Protein AF-A0A962TI65-F1 (afdb_monomer_lite)

Secondary structure (DSSP, 8-state):
-----HHHHHHHHHHHHHHHHHHH---HHHHHHHHHHHHHHHHHHHTT--HHHHHHHHHHHHHHHHHHHHHHHHTTT-TTHHHHSHHHHHHHHHHHHHHHHHHHHHHHHHHHHHHHTTSPPP-

pLDDT: mean 84.67, std 11.01, range [45.59, 95.62]

Structure (mmCIF, N/CA/C/O backbone):
data_AF-A0A962TI65-F1
#
_entry.id   AF-A0A962TI65-F1
#
loop_
_atom_site.group_PDB
_atom_site.id
_atom_site.type_symbol
_atom_site.label_atom_id
_atom_site.label_alt_id
_atom_site.label_comp_id
_atom_site.label_asym_id
_atom_site.label_entity_id
_atom_site.label_seq_id
_atom_site.pdbx_PDB_ins_code
_atom_site.Cartn_x
_atom_site.Cartn_y
_atom_site.Cartn_z
_atom_site.occupancy
_atom_site.B_iso_or_equiv
_atom_site.auth_seq_id
_atom_site.auth_comp_id
_atom_site.auth_asym_id
_atom_site.auth_atom_id
_atom_site.pdbx_PDB_model_num
ATOM 1 N N . ILE A 1 1 ? -11.845 21.897 24.741 1.00 45.59 1 ILE A N 1
ATOM 2 C CA . ILE A 1 1 ? -12.165 22.383 23.377 1.00 45.59 1 ILE A CA 1
ATOM 3 C C . ILE A 1 1 ? -13.495 21.738 22.986 1.00 45.59 1 ILE A C 1
ATOM 5 O O . ILE A 1 1 ? -13.608 20.528 23.145 1.00 45.59 1 ILE A O 1
ATOM 9 N N . MET A 1 2 ? -14.543 22.509 22.674 1.00 46.47 2 MET A N 1
ATOM 10 C CA . MET A 1 2 ? -15.886 21.950 22.443 1.00 46.47 2 MET A CA 1
ATOM 11 C C . MET A 1 2 ? -15.855 21.003 21.240 1.00 46.47 2 MET A C 1
ATOM 13 O O . MET A 1 2 ? -15.650 21.442 20.111 1.00 46.47 2 MET A O 1
ATOM 17 N N . ALA A 1 3 ? -15.991 19.704 21.502 1.00 64.75 3 ALA A N 1
ATOM 18 C CA . ALA A 1 3 ? -15.930 18.672 20.485 1.00 64.75 3 ALA A CA 1
ATOM 19 C C . ALA A 1 3 ? -17.134 18.819 19.554 1.00 64.75 3 ALA A C 1
ATOM 21 O O . ALA A 1 3 ? -18.268 18.544 19.947 1.00 64.75 3 ALA A O 1
ATOM 22 N N . ILE A 1 4 ? -16.883 19.235 18.313 1.00 72.12 4 ILE A N 1
ATOM 23 C CA . ILE A 1 4 ? -17.829 19.000 17.225 1.00 72.12 4 ILE A CA 1
ATOM 24 C C . ILE A 1 4 ? -18.133 17.496 17.259 1.00 72.12 4 ILE A C 1
ATOM 26 O O . ILE A 1 4 ? -17.191 16.694 17.240 1.00 72.12 4 ILE A O 1
ATOM 30 N N . PRO A 1 5 ? -19.408 17.088 17.373 1.00 81.31 5 PRO A N 1
ATOM 31 C CA . PRO A 1 5 ? -19.740 15.679 17.484 1.00 81.31 5 PRO A CA 1
ATOM 32 C C . PRO A 1 5 ? -19.205 14.950 16.250 1.00 81.31 5 PRO A C 1
ATOM 34 O O . PRO A 1 5 ? -19.458 15.356 15.115 1.00 81.31 5 PRO A O 1
ATOM 37 N N . TYR A 1 6 ? -18.470 13.857 16.474 1.00 78.12 6 TYR A N 1
ATOM 38 C CA . TYR A 1 6 ? -17.852 13.053 15.408 1.00 78.12 6 TYR A CA 1
ATOM 39 C C . TYR A 1 6 ? -18.886 12.598 14.359 1.00 78.12 6 TYR A C 1
ATOM 41 O O . TYR A 1 6 ? -18.572 12.464 13.180 1.00 78.12 6 TYR A O 1
ATOM 49 N N . SER A 1 7 ? -20.146 12.468 14.790 1.00 83.75 7 SER A N 1
ATOM 50 C CA . SER A 1 7 ? -21.320 12.184 13.960 1.00 83.75 7 SER A CA 1
ATOM 51 C C . SER A 1 7 ? -21.562 13.208 12.838 1.00 83.75 7 SER A C 1
ATOM 53 O O . SER A 1 7 ? -22.093 12.847 11.797 1.00 83.75 7 SER A O 1
ATOM 55 N N . ILE A 1 8 ? -21.148 14.471 13.010 1.00 86.88 8 ILE A N 1
ATOM 56 C CA . ILE A 1 8 ? -21.286 15.534 11.996 1.00 86.88 8 ILE A CA 1
ATOM 57 C C . ILE A 1 8 ? -20.008 15.675 11.157 1.00 86.88 8 ILE A C 1
ATOM 59 O O . ILE A 1 8 ? -20.080 15.951 9.962 1.00 86.88 8 ILE A O 1
ATOM 63 N N . MET A 1 9 ? -18.829 15.440 11.742 1.00 87.75 9 MET A N 1
ATOM 64 C CA . MET A 1 9 ? -17.563 15.533 11.003 1.00 87.75 9 MET A CA 1
ATOM 65 C C . MET A 1 9 ? -17.467 14.496 9.883 1.00 87.75 9 MET A C 1
ATOM 67 O O . MET A 1 9 ? -17.072 14.837 8.772 1.00 87.75 9 MET A O 1
ATOM 71 N N . VAL A 1 10 ? -17.850 13.246 10.151 1.00 87.31 10 VAL A N 1
ATOM 72 C CA . VAL A 1 10 ? -17.758 12.154 9.170 1.00 87.31 10 VAL A CA 1
ATOM 73 C C . VAL A 1 10 ? -18.557 12.430 7.884 1.00 87.31 10 VAL A C 1
ATOM 75 O O . VAL A 1 10 ? -17.957 12.341 6.812 1.00 87.31 10 VAL A O 1
ATOM 78 N N . PRO A 1 11 ? -19.855 12.797 7.926 1.00 89.50 11 PRO A N 1
ATOM 79 C CA . PRO A 1 11 ? -20.614 13.080 6.708 1.00 89.50 11 PRO A CA 1
ATOM 80 C C . PRO A 1 11 ? -20.113 14.322 5.962 1.00 89.50 11 PRO A C 1
ATOM 82 O O . PRO A 1 11 ? -20.125 14.320 4.734 1.00 89.50 11 PRO A O 1
ATOM 85 N N . ILE A 1 12 ? -19.617 15.351 6.663 1.00 92.81 12 ILE A N 1
ATOM 86 C CA . ILE A 1 12 ? -19.022 16.528 6.008 1.00 92.81 12 ILE A CA 1
ATOM 87 C C . ILE A 1 12 ? -17.734 16.144 5.273 1.00 92.81 12 ILE A C 1
ATOM 89 O O . ILE A 1 12 ? -17.581 16.477 4.100 1.00 92.81 12 ILE A O 1
ATOM 93 N N . ILE A 1 13 ? -16.824 15.418 5.932 1.00 92.19 13 ILE A N 1
ATOM 94 C CA . ILE A 1 13 ? -15.572 14.951 5.317 1.00 92.19 13 ILE A CA 1
ATOM 95 C C . ILE A 1 13 ? -15.877 14.072 4.102 1.00 92.19 13 ILE A C 1
ATOM 97 O O . ILE A 1 13 ? -15.270 14.269 3.054 1.00 92.19 13 ILE A O 1
ATOM 101 N N . ALA A 1 14 ? -16.847 13.159 4.217 1.00 89.62 14 ALA A N 1
ATOM 102 C CA . ALA A 1 14 ? -17.270 12.305 3.113 1.00 89.62 14 ALA A CA 1
ATOM 103 C C . ALA A 1 14 ? -17.823 13.125 1.935 1.00 89.62 14 ALA A C 1
ATOM 105 O O . ALA A 1 14 ? -17.404 12.926 0.798 1.00 89.62 14 ALA A O 1
ATOM 106 N N . ALA A 1 15 ? -18.725 14.078 2.188 1.00 91.31 15 ALA A N 1
ATOM 107 C CA . ALA A 1 15 ? -19.277 14.935 1.139 1.00 91.31 15 ALA A CA 1
ATOM 108 C C . ALA A 1 15 ? -18.177 15.729 0.415 1.00 91.31 15 ALA A C 1
ATOM 110 O O . ALA A 1 15 ? -18.132 15.745 -0.815 1.00 91.31 15 ALA A O 1
ATOM 111 N N . VAL A 1 16 ? -17.249 16.327 1.168 1.00 92.25 16 VAL A N 1
ATOM 112 C CA . VAL A 1 16 ? -16.117 17.074 0.603 1.00 92.25 16 VAL A CA 1
ATOM 113 C C . VAL A 1 16 ? -15.181 16.154 -0.189 1.00 92.25 16 VAL A C 1
ATOM 115 O O . VAL A 1 16 ? -14.754 16.533 -1.279 1.00 92.25 16 VAL A O 1
ATOM 118 N N . SER A 1 17 ? -14.894 14.938 0.291 1.00 89.50 17 SER A N 1
ATOM 119 C CA . SER A 1 17 ? -14.043 13.989 -0.439 1.00 89.50 17 SER A CA 1
ATOM 120 C C . SER A 1 17 ? -14.684 13.513 -1.743 1.00 89.50 17 SER A C 1
ATOM 122 O O . SER A 1 17 ? -13.991 13.437 -2.753 1.00 89.50 17 SER A O 1
ATOM 124 N N . PHE A 1 18 ? -15.998 13.256 -1.758 1.00 88.56 18 PHE A N 1
ATOM 125 C CA . PHE A 1 18 ? -16.719 12.901 -2.987 1.00 88.56 18 PHE A CA 1
ATOM 126 C C . PHE A 1 18 ? -16.641 14.017 -4.034 1.00 88.56 18 PHE A C 1
ATOM 128 O O . PHE A 1 18 ? -16.338 13.745 -5.195 1.00 88.56 18 PHE A O 1
ATOM 135 N N . VAL A 1 19 ? -16.869 15.268 -3.621 1.00 89.38 19 VAL A N 1
ATOM 136 C CA . VAL A 1 19 ? -16.756 16.433 -4.513 1.00 89.38 19 VAL A CA 1
ATOM 137 C C . VAL A 1 19 ? -15.320 16.595 -5.018 1.00 89.38 19 VAL A C 1
ATOM 139 O O . VAL A 1 19 ? -15.118 16.837 -6.205 1.00 89.38 19 VAL A O 1
ATOM 142 N N . GLY A 1 20 ? -14.322 16.420 -4.148 1.00 89.00 20 GLY A N 1
ATOM 143 C CA . GLY A 1 20 ? -12.908 16.518 -4.513 1.00 89.00 20 GLY A CA 1
ATOM 144 C C . GLY A 1 20 ? -12.473 15.472 -5.542 1.00 89.00 20 GLY A C 1
ATOM 145 O O . GLY A 1 20 ? -11.858 15.827 -6.545 1.00 89.00 20 GLY A O 1
ATOM 146 N N . VAL A 1 21 ? -12.824 14.198 -5.338 1.00 87.62 21 VAL A N 1
ATOM 147 C CA . VAL A 1 21 ? -12.467 13.117 -6.275 1.00 87.62 21 VAL A CA 1
ATOM 148 C C . VAL A 1 21 ? -13.138 13.331 -7.630 1.00 87.62 21 VAL A C 1
ATOM 150 O O . VAL A 1 21 ? -12.451 13.302 -8.648 1.00 87.62 21 VAL A O 1
ATOM 153 N N . TYR A 1 22 ? -14.440 13.638 -7.639 1.00 84.31 22 TYR A N 1
ATOM 154 C CA . TYR A 1 22 ? -15.182 13.904 -8.875 1.00 84.31 22 TYR A CA 1
ATOM 155 C C . TYR A 1 22 ? -14.693 15.161 -9.616 1.00 84.31 22 TYR A C 1
ATOM 157 O O . TYR A 1 22 ? -14.760 15.228 -10.842 1.00 84.31 22 TYR A O 1
ATOM 165 N N . GLY A 1 23 ? -14.203 16.167 -8.883 1.00 83.12 23 GLY A N 1
ATOM 166 C CA . GLY A 1 23 ? -13.716 17.423 -9.452 1.00 83.12 23 GLY A CA 1
ATOM 167 C C . GLY A 1 23 ? -12.340 17.328 -10.119 1.00 83.12 23 GLY A C 1
ATOM 168 O O . GLY A 1 23 ? -12.090 18.057 -11.074 1.00 83.12 23 GLY A O 1
ATOM 169 N N . ILE A 1 24 ? -11.453 16.450 -9.635 1.00 78.62 24 ILE A N 1
ATOM 170 C CA . ILE A 1 24 ? -10.099 16.277 -10.198 1.00 78.62 24 ILE A CA 1
ATOM 171 C C . ILE A 1 24 ? -10.110 15.232 -11.315 1.00 78.62 24 ILE A C 1
ATOM 173 O O . ILE A 1 24 ? -9.501 15.440 -12.363 1.00 78.62 24 ILE A O 1
ATOM 177 N N . HIS A 1 25 ? -10.815 14.123 -11.099 1.00 69.69 25 HIS A N 1
ATOM 178 C CA . HIS A 1 25 ? -10.953 13.062 -12.080 1.00 69.69 25 HIS A CA 1
ATOM 179 C C . HIS A 1 25 ? -12.443 12.852 -12.354 1.00 69.69 25 HIS A C 1
ATOM 181 O O . HIS A 1 25 ? -13.187 12.351 -11.516 1.00 69.69 25 HIS A O 1
ATOM 187 N N . SER A 1 26 ? -12.894 13.197 -13.561 1.00 68.81 26 SER A N 1
ATOM 188 C CA . SER A 1 26 ? -14.280 12.987 -14.012 1.00 68.81 26 SER A CA 1
ATOM 189 C C . SER A 1 26 ? -14.627 11.506 -14.255 1.00 68.81 26 SER A C 1
ATOM 191 O O . SER A 1 26 ? -15.642 11.185 -14.876 1.00 68.81 26 SER A O 1
ATOM 193 N N . GLY A 1 27 ? -13.783 10.585 -13.782 1.00 80.19 27 GLY A N 1
ATOM 194 C CA . GLY A 1 27 ? -13.936 9.149 -13.936 1.00 80.19 27 GLY A CA 1
ATOM 195 C C . GLY A 1 27 ? -14.782 8.535 -12.824 1.00 80.19 27 GLY A C 1
ATOM 196 O O . GLY A 1 27 ? -14.479 8.650 -11.639 1.00 80.19 27 GLY A O 1
ATOM 197 N N . THR A 1 28 ? -15.810 7.774 -13.202 1.00 84.75 28 THR A N 1
ATOM 198 C CA . THR A 1 28 ? -16.598 6.956 -12.262 1.00 84.75 28 THR A CA 1
ATOM 199 C C . THR A 1 28 ? -15.733 5.923 -11.527 1.00 84.75 28 THR A C 1
ATOM 201 O O . THR A 1 28 ? -16.052 5.538 -10.404 1.00 84.75 28 THR A O 1
ATOM 204 N N . PHE A 1 29 ? -14.621 5.497 -12.139 1.00 88.00 29 PHE A N 1
ATOM 205 C CA . PHE A 1 29 ? -13.680 4.545 -11.554 1.00 88.00 29 PHE A CA 1
ATOM 206 C C . PHE A 1 29 ? -13.073 5.049 -10.240 1.00 88.00 29 PHE A C 1
ATOM 208 O O . PHE A 1 29 ? -13.094 4.319 -9.252 1.00 88.00 29 PHE A O 1
ATOM 215 N N . ASP A 1 30 ? -12.618 6.301 -10.189 1.00 89.38 30 ASP A N 1
ATOM 216 C CA . ASP A 1 30 ? -11.976 6.857 -8.992 1.00 89.38 30 ASP A CA 1
ATOM 217 C C . ASP A 1 30 ? -12.978 7.037 -7.853 1.00 89.38 30 ASP A C 1
ATOM 219 O O . ASP A 1 30 ? -12.650 6.822 -6.686 1.00 89.38 30 ASP A O 1
ATOM 223 N N . LEU A 1 31 ? -14.235 7.337 -8.191 1.00 90.62 31 LEU A N 1
ATOM 224 C CA . LEU A 1 31 ? -15.330 7.391 -7.227 1.00 90.62 31 LEU A CA 1
ATOM 225 C C . LEU A 1 31 ? -15.597 6.014 -6.601 1.00 90.62 31 LEU A C 1
ATOM 227 O O . LEU A 1 31 ? -15.715 5.894 -5.381 1.00 90.62 31 LEU A O 1
ATOM 231 N N . ILE A 1 32 ? -15.670 4.967 -7.432 1.00 91.69 32 ILE A N 1
ATOM 232 C CA . ILE A 1 32 ? -15.854 3.585 -6.968 1.00 91.69 32 ILE A CA 1
ATOM 233 C C . ILE A 1 32 ? -14.655 3.157 -6.119 1.00 91.69 32 ILE A C 1
ATOM 235 O O . ILE A 1 32 ? -14.841 2.614 -5.029 1.00 91.69 32 ILE A O 1
ATOM 239 N N . LEU A 1 33 ? -13.434 3.441 -6.576 1.00 92.00 33 LEU A N 1
ATOM 240 C CA . LEU A 1 33 ? -12.206 3.124 -5.857 1.00 92.00 33 LEU A CA 1
ATOM 241 C C . LEU A 1 33 ? -12.160 3.826 -4.493 1.00 92.00 33 LEU A C 1
ATOM 243 O O . LEU A 1 33 ? -11.859 3.177 -3.493 1.00 92.00 33 LEU A O 1
ATOM 247 N N . MET A 1 34 ? -12.531 5.108 -4.423 1.00 91.44 34 MET A N 1
ATOM 248 C CA . MET A 1 34 ? -12.622 5.866 -3.171 1.00 91.44 34 MET A CA 1
ATOM 249 C C . MET A 1 34 ? -13.572 5.190 -2.176 1.00 91.44 34 MET A C 1
ATOM 251 O O . MET A 1 34 ? -13.222 5.014 -1.007 1.00 91.44 34 MET A O 1
ATOM 255 N N . VAL A 1 35 ? -14.762 4.782 -2.631 1.00 93.00 35 VAL A N 1
ATOM 256 C CA . VAL A 1 35 ? -15.749 4.096 -1.783 1.00 93.00 35 VAL A CA 1
ATOM 257 C C . VAL A 1 35 ? -15.213 2.750 -1.305 1.00 93.00 35 VAL A C 1
ATOM 259 O O . VAL A 1 35 ? -15.277 2.460 -0.111 1.00 93.00 35 VAL A O 1
ATOM 262 N N . VAL A 1 36 ? -14.643 1.945 -2.205 1.00 95.62 36 VAL A N 1
ATOM 263 C CA . VAL A 1 36 ? -14.069 0.634 -1.866 1.00 95.62 36 VAL A CA 1
ATOM 264 C C . VAL A 1 36 ? -12.940 0.781 -0.844 1.00 95.62 36 VAL A C 1
ATOM 266 O O . VAL A 1 36 ? -12.953 0.096 0.179 1.00 95.62 36 VAL A O 1
ATOM 269 N N . LEU A 1 37 ? -12.004 1.709 -1.059 1.00 92.75 37 LEU A N 1
ATOM 270 C CA . LEU A 1 37 ? -10.908 1.978 -0.125 1.00 92.75 37 LEU A CA 1
ATOM 271 C C . LEU A 1 37 ? -11.412 2.522 1.219 1.00 92.75 37 LEU A C 1
ATOM 273 O O . LEU A 1 37 ? -10.895 2.127 2.263 1.00 92.75 37 LEU A O 1
ATOM 277 N N . GLY A 1 38 ? -12.449 3.363 1.221 1.00 91.62 38 GLY A N 1
ATOM 278 C CA . GLY A 1 38 ? -13.096 3.846 2.443 1.00 91.62 38 GLY A CA 1
ATOM 279 C C . GLY A 1 38 ? -13.734 2.718 3.260 1.00 91.62 38 GLY A C 1
ATOM 280 O O . GLY A 1 38 ? -13.554 2.655 4.479 1.00 91.62 38 GLY A O 1
ATOM 281 N N . VAL A 1 39 ? -14.419 1.782 2.595 1.00 94.38 39 VAL A N 1
ATOM 282 C CA . VAL A 1 39 ? -14.998 0.589 3.237 1.00 94.38 39 VAL A CA 1
ATOM 283 C C . VAL A 1 39 ? -13.901 -0.325 3.783 1.00 94.38 39 VAL A C 1
ATOM 285 O O . VAL A 1 39 ? -13.991 -0.759 4.932 1.00 94.38 39 VAL A O 1
ATOM 288 N N . ILE A 1 40 ? -12.841 -0.576 3.009 1.00 94.00 40 ILE A N 1
ATOM 289 C CA . ILE A 1 40 ? -11.676 -1.351 3.463 1.00 94.00 40 ILE A CA 1
ATOM 290 C C . ILE A 1 40 ? -11.061 -0.688 4.701 1.00 94.00 40 ILE A C 1
ATOM 292 O O . ILE A 1 40 ? -10.882 -1.348 5.723 1.00 94.00 40 ILE A O 1
ATOM 296 N N . GLY A 1 41 ? -10.819 0.624 4.665 1.00 90.44 41 GLY A N 1
ATOM 297 C CA . GLY A 1 41 ? -10.291 1.379 5.803 1.00 90.44 41 GLY A CA 1
ATOM 298 C C . GLY A 1 41 ? -11.178 1.288 7.050 1.00 90.44 41 GLY A C 1
ATOM 299 O O . GLY A 1 41 ? -10.667 1.121 8.159 1.00 90.44 41 GLY A O 1
ATOM 300 N N . TYR A 1 42 ? -12.504 1.321 6.882 1.00 90.00 42 TYR A N 1
ATOM 301 C CA . TYR A 1 42 ? -13.450 1.115 7.981 1.00 90.00 42 TYR A CA 1
ATOM 302 C C . TYR A 1 42 ? -13.357 -0.299 8.573 1.00 90.00 42 TYR A C 1
ATOM 304 O O . TYR A 1 42 ? -13.334 -0.447 9.796 1.00 90.00 42 TYR A O 1
ATOM 312 N N . ILE A 1 43 ? -13.252 -1.333 7.731 1.00 92.81 43 ILE A N 1
ATOM 313 C CA . ILE A 1 43 ? -13.073 -2.724 8.179 1.00 92.81 43 ILE A CA 1
ATOM 314 C C . ILE A 1 43 ? -11.760 -2.872 8.950 1.00 92.81 43 ILE A C 1
ATOM 316 O O . ILE A 1 43 ? -11.761 -3.428 10.047 1.00 92.81 43 ILE A O 1
ATOM 320 N N . LEU A 1 44 ? -10.656 -2.334 8.423 1.00 90.06 44 LEU A N 1
ATOM 321 C CA . LEU A 1 44 ? -9.349 -2.392 9.082 1.00 90.06 44 LEU A CA 1
ATOM 322 C C . LEU A 1 44 ? -9.385 -1.710 10.453 1.00 90.06 44 LEU A C 1
ATOM 324 O O . LEU A 1 44 ? -8.837 -2.238 11.420 1.00 90.06 44 LEU A O 1
ATOM 328 N N . ARG A 1 45 ? -10.090 -0.578 10.556 1.00 86.06 45 ARG A N 1
ATOM 329 C CA . ARG A 1 45 ? -10.302 0.115 11.830 1.00 86.06 45 ARG A CA 1
ATOM 330 C C . ARG A 1 45 ? -11.178 -0.686 12.793 1.00 86.06 45 ARG A C 1
ATOM 332 O O . ARG A 1 45 ? -10.900 -0.686 13.983 1.00 86.06 45 ARG A O 1
ATOM 339 N N . LYS A 1 46 ? -12.208 -1.378 12.296 1.00 87.94 46 LYS A N 1
ATOM 340 C CA . LYS A 1 46 ? -13.068 -2.258 13.107 1.00 87.94 46 LYS A CA 1
ATOM 341 C C . LYS A 1 46 ? -12.328 -3.499 13.621 1.00 87.94 46 LYS A C 1
ATOM 343 O O . LYS A 1 46 ? -12.715 -4.052 14.641 1.00 87.94 46 LYS A O 1
ATOM 348 N N . MET A 1 47 ? -11.294 -3.943 12.911 1.00 89.31 47 MET A N 1
ATOM 349 C CA . MET A 1 47 ? -10.436 -5.062 13.307 1.00 89.31 47 MET A CA 1
ATOM 350 C C . MET A 1 47 ? -9.296 -4.650 14.255 1.00 89.31 47 MET A C 1
ATOM 352 O O . MET A 1 47 ? -8.424 -5.473 14.524 1.00 89.31 47 MET A O 1
ATOM 356 N N . ASP A 1 48 ? -9.280 -3.396 14.726 1.00 86.81 48 ASP A N 1
ATOM 357 C CA . ASP A 1 48 ? -8.231 -2.832 15.585 1.00 86.81 48 ASP A CA 1
ATOM 358 C C . ASP A 1 48 ? -6.816 -3.069 15.030 1.00 86.81 48 ASP A C 1
ATOM 360 O O . ASP A 1 48 ? -5.849 -3.264 15.775 1.00 86.81 48 ASP A O 1
ATOM 364 N N . PHE A 1 49 ? -6.672 -3.059 13.696 1.00 85.12 49 PHE A N 1
ATOM 365 C CA . PHE A 1 49 ? -5.352 -3.168 13.095 1.00 85.12 49 PHE A CA 1
ATOM 366 C C . PHE A 1 49 ? -4.501 -1.972 13.526 1.00 85.12 49 PHE A C 1
ATOM 368 O O . PHE A 1 49 ? -4.939 -0.823 13.404 1.00 85.12 49 PHE A O 1
ATOM 375 N N . PRO A 1 50 ? -3.263 -2.210 13.987 1.00 87.75 50 PRO A N 1
ATOM 376 C CA . PRO A 1 50 ? -2.381 -1.123 14.354 1.00 87.75 50 PRO A CA 1
ATOM 377 C C . PRO A 1 50 ? -2.115 -0.237 13.132 1.00 87.75 50 PRO A C 1
ATOM 379 O O . PRO A 1 50 ? -1.777 -0.716 12.048 1.00 87.75 50 PRO A O 1
ATOM 382 N N . THR A 1 51 ? -2.248 1.077 13.312 1.00 86.94 51 THR A N 1
ATOM 383 C CA . THR A 1 51 ? -2.079 2.063 12.233 1.00 86.94 51 THR A CA 1
ATOM 384 C C . THR A 1 51 ? -0.656 2.060 11.666 1.00 86.94 51 THR A C 1
ATOM 386 O O . THR A 1 51 ? -0.457 2.326 10.484 1.00 86.94 51 THR A O 1
ATOM 389 N N . ALA A 1 52 ? 0.344 1.723 12.489 1.00 91.19 52 ALA A N 1
ATOM 390 C CA . ALA A 1 52 ? 1.753 1.745 12.099 1.00 91.19 52 ALA A CA 1
ATOM 391 C C . ALA A 1 52 ? 2.077 0.788 10.926 1.00 91.19 52 ALA A C 1
ATOM 393 O O . ALA A 1 52 ? 2.615 1.267 9.927 1.00 91.19 52 ALA A O 1
ATOM 394 N N . PRO A 1 53 ? 1.710 -0.511 10.954 1.00 89.12 53 PRO A N 1
ATOM 395 C CA . PRO A 1 53 ? 1.860 -1.391 9.793 1.00 89.12 53 PRO A CA 1
ATOM 396 C C . PRO A 1 53 ? 1.123 -0.935 8.533 1.00 89.12 53 PRO A C 1
ATOM 398 O O . PRO A 1 53 ? 1.641 -1.136 7.439 1.00 89.12 53 PRO A O 1
ATOM 401 N N . ILE A 1 54 ? -0.054 -0.314 8.667 1.00 90.94 54 ILE A N 1
ATOM 402 C CA . ILE A 1 54 ? -0.827 0.179 7.515 1.00 90.94 54 ILE A CA 1
ATOM 403 C C . ILE A 1 54 ? -0.058 1.300 6.812 1.00 90.94 54 ILE A C 1
ATOM 405 O O . ILE A 1 54 ? 0.135 1.250 5.600 1.00 90.94 54 ILE A O 1
ATOM 409 N N . ILE A 1 55 ? 0.426 2.282 7.577 1.00 91.88 55 ILE A N 1
ATOM 410 C CA . ILE A 1 55 ? 1.223 3.393 7.042 1.00 91.88 55 ILE A CA 1
ATOM 411 C C . ILE A 1 55 ? 2.521 2.865 6.426 1.00 91.88 55 ILE A C 1
ATOM 413 O O . ILE A 1 55 ? 2.874 3.259 5.317 1.00 91.88 55 ILE A O 1
ATOM 417 N N . LEU A 1 56 ? 3.211 1.948 7.113 1.00 94.19 56 LEU A N 1
ATOM 418 C CA . LEU A 1 56 ? 4.445 1.351 6.607 1.00 94.19 56 LEU A CA 1
ATOM 419 C C . LEU A 1 56 ? 4.206 0.625 5.280 1.00 94.19 56 LEU A C 1
ATOM 421 O O . LEU A 1 56 ? 4.964 0.822 4.337 1.00 94.19 56 LEU A O 1
ATOM 425 N N . GLY A 1 57 ? 3.141 -0.174 5.195 1.00 92.75 57 GLY A N 1
ATOM 426 C CA . GLY A 1 57 ? 2.753 -0.856 3.965 1.00 92.75 57 GLY A CA 1
ATOM 427 C C . GLY A 1 57 ? 2.427 0.119 2.836 1.00 92.75 57 GLY A C 1
ATOM 428 O O . GLY A 1 57 ? 2.870 -0.100 1.716 1.00 92.75 57 GLY A O 1
ATOM 429 N N . PHE A 1 58 ? 1.720 1.213 3.131 1.00 92.12 58 PHE A N 1
ATOM 430 C CA . PHE A 1 58 ? 1.372 2.236 2.143 1.00 92.12 58 PHE A CA 1
ATOM 431 C C . PHE A 1 58 ? 2.610 2.941 1.567 1.00 92.12 58 PHE A C 1
ATOM 433 O O . PHE A 1 58 ? 2.769 3.000 0.351 1.00 92.12 58 PHE A O 1
ATOM 440 N N . VAL A 1 59 ? 3.528 3.398 2.425 1.00 94.75 59 VAL A N 1
ATOM 441 C CA . VAL A 1 59 ? 4.783 4.031 1.980 1.00 94.75 59 VAL A CA 1
ATOM 442 C C . VAL A 1 59 ? 5.640 3.044 1.185 1.00 94.75 59 VAL A C 1
ATOM 444 O O . VAL A 1 59 ? 6.203 3.390 0.148 1.00 94.75 59 VAL A O 1
ATOM 447 N N . LEU A 1 60 ? 5.729 1.793 1.646 1.00 94.44 60 LEU A N 1
ATOM 448 C CA . LEU A 1 60 ? 6.512 0.770 0.959 1.00 94.44 60 LEU A CA 1
ATOM 449 C C . LEU A 1 60 ? 5.902 0.394 -0.397 1.00 94.44 60 LEU A C 1
ATOM 451 O O . LEU A 1 60 ? 6.646 0.124 -1.337 1.00 94.44 60 LEU A O 1
ATOM 455 N N . ALA A 1 61 ? 4.571 0.401 -0.510 1.00 93.94 61 ALA A N 1
ATOM 456 C CA . ALA A 1 61 ? 3.865 0.148 -1.760 1.00 93.94 61 ALA A CA 1
ATOM 457 C C . ALA A 1 61 ? 4.174 1.225 -2.806 1.00 93.94 61 ALA A C 1
ATOM 459 O O . ALA A 1 61 ? 4.519 0.878 -3.934 1.00 93.94 61 ALA A O 1
ATOM 460 N N . GLU A 1 62 ? 4.139 2.507 -2.427 1.00 93.38 62 GLU A N 1
ATOM 461 C CA . GLU A 1 62 ? 4.501 3.609 -3.327 1.00 93.38 62 GLU A CA 1
ATOM 462 C C . GLU A 1 62 ? 5.948 3.468 -3.823 1.00 93.38 62 GLU A C 1
ATOM 464 O O . GLU A 1 62 ? 6.215 3.532 -5.026 1.00 93.38 62 GLU A O 1
ATOM 469 N N . LEU A 1 63 ? 6.883 3.183 -2.912 1.00 95.12 63 LEU A N 1
ATOM 470 C CA . LEU A 1 63 ? 8.281 2.937 -3.265 1.00 95.12 63 LEU A CA 1
ATOM 471 C C . LEU A 1 63 ? 8.426 1.734 -4.205 1.00 95.12 63 LEU A C 1
ATOM 473 O O . LEU A 1 63 ? 9.190 1.790 -5.170 1.00 95.12 63 LEU A O 1
ATOM 477 N N . MET A 1 64 ? 7.706 0.641 -3.946 1.00 94.25 64 MET A N 1
ATOM 478 C CA . MET A 1 64 ? 7.736 -0.553 -4.789 1.00 94.25 64 MET A CA 1
ATOM 479 C C . MET A 1 64 ? 7.225 -0.244 -6.197 1.00 94.25 64 MET A C 1
ATOM 481 O O . MET A 1 64 ? 7.873 -0.609 -7.176 1.00 94.25 64 MET A O 1
ATOM 485 N N . GLU A 1 65 ? 6.096 0.450 -6.309 1.00 94.69 65 GLU A N 1
ATOM 486 C CA . GLU A 1 65 ? 5.485 0.804 -7.585 1.00 94.69 65 GLU A CA 1
ATOM 487 C C . GLU A 1 65 ? 6.385 1.733 -8.408 1.00 94.69 65 GLU A C 1
ATOM 489 O O . GLU A 1 65 ? 6.584 1.504 -9.603 1.00 94.69 65 GLU A O 1
ATOM 494 N N . GLN A 1 66 ? 6.990 2.736 -7.768 1.00 95.38 66 GLN A N 1
ATOM 495 C CA . GLN A 1 66 ? 7.947 3.632 -8.417 1.00 95.38 66 GLN A CA 1
ATOM 496 C C . GLN A 1 66 ? 9.168 2.867 -8.943 1.00 95.38 66 GLN A C 1
ATOM 498 O O . GLN A 1 66 ? 9.572 3.062 -10.092 1.00 95.38 66 GLN A O 1
ATOM 503 N N . ASN A 1 67 ? 9.740 1.962 -8.143 1.00 91.75 67 ASN A N 1
ATOM 504 C CA . ASN A 1 67 ? 10.881 1.150 -8.572 1.00 91.75 67 ASN A CA 1
ATOM 505 C C . ASN A 1 67 ? 10.504 0.151 -9.673 1.00 91.75 67 ASN A C 1
ATOM 507 O O . ASN A 1 67 ? 11.280 -0.032 -10.610 1.00 91.75 67 ASN A O 1
ATOM 511 N N . LEU A 1 68 ? 9.310 -0.444 -9.611 1.00 91.00 68 LEU A N 1
ATOM 512 C CA . LEU A 1 68 ? 8.794 -1.331 -10.651 1.00 91.00 68 LEU A CA 1
ATOM 513 C C . LEU A 1 68 ? 8.593 -0.579 -11.971 1.00 91.00 68 LEU A C 1
ATOM 515 O O . LEU A 1 68 ? 9.099 -1.013 -13.004 1.00 91.00 68 LEU A O 1
ATOM 519 N N . ARG A 1 69 ? 7.915 0.576 -11.944 1.00 92.25 69 ARG A N 1
ATOM 520 C CA . ARG A 1 69 ? 7.746 1.431 -13.132 1.00 92.25 69 ARG A CA 1
ATOM 521 C C . ARG A 1 69 ? 9.091 1.859 -13.699 1.00 92.25 69 ARG A C 1
ATOM 523 O O . ARG A 1 69 ? 9.266 1.817 -14.910 1.00 92.25 69 ARG A O 1
ATOM 530 N N . ARG A 1 70 ? 10.046 2.235 -12.844 1.00 91.44 70 ARG A N 1
ATOM 531 C CA . ARG A 1 70 ? 11.404 2.601 -13.262 1.00 91.44 70 ARG A CA 1
ATOM 532 C C . ARG A 1 70 ? 12.124 1.434 -13.934 1.00 91.44 70 ARG A C 1
ATOM 534 O O . ARG A 1 70 ? 12.722 1.641 -14.983 1.00 91.44 70 ARG A O 1
ATOM 541 N N . ALA A 1 71 ? 12.064 0.236 -13.355 1.00 89.25 71 ALA A N 1
ATOM 542 C CA . ALA A 1 71 ? 12.666 -0.958 -13.938 1.00 89.25 71 ALA A CA 1
ATOM 543 C C . ALA A 1 71 ? 12.070 -1.246 -15.322 1.00 89.25 71 ALA A C 1
ATOM 545 O O . ALA A 1 71 ? 12.807 -1.310 -16.298 1.00 89.25 71 ALA A O 1
ATOM 546 N N . LEU A 1 72 ? 10.739 -1.295 -15.426 1.00 90.06 72 LEU A N 1
ATOM 547 C CA . LEU A 1 72 ? 10.052 -1.544 -16.694 1.00 90.06 72 LEU A CA 1
ATOM 548 C C . LEU A 1 72 ? 10.312 -0.442 -17.727 1.00 90.06 72 LEU A C 1
ATOM 550 O O . LEU A 1 72 ? 10.479 -0.743 -18.903 1.00 90.06 72 LEU A O 1
ATOM 554 N N . ALA A 1 73 ? 10.394 0.824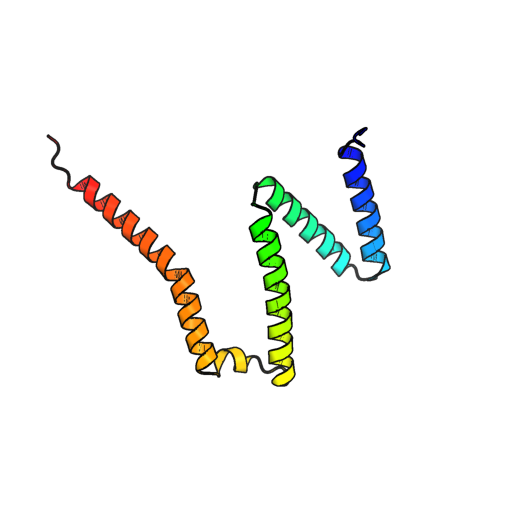 -17.314 1.00 90.44 73 ALA A N 1
ATOM 555 C CA . ALA A 1 73 ? 10.725 1.923 -18.218 1.00 90.44 73 ALA A CA 1
ATOM 556 C C . ALA A 1 73 ? 12.142 1.787 -18.804 1.00 90.44 73 ALA A C 1
ATOM 558 O O . ALA A 1 73 ? 12.342 2.078 -19.979 1.00 90.44 73 ALA A O 1
ATOM 559 N N . ILE A 1 74 ? 13.113 1.315 -18.014 1.00 88.81 74 ILE A N 1
ATOM 560 C CA . ILE A 1 74 ? 14.490 1.072 -18.479 1.00 88.81 74 ILE A CA 1
ATOM 561 C C . ILE A 1 74 ? 14.535 -0.098 -19.473 1.00 88.81 74 ILE A C 1
ATOM 563 O O . ILE A 1 74 ? 15.323 -0.071 -20.416 1.00 88.81 74 ILE A O 1
ATOM 567 N N . THR A 1 75 ? 13.684 -1.107 -19.290 1.00 84.50 75 THR A N 1
ATOM 568 C CA . THR A 1 75 ? 13.659 -2.323 -20.120 1.00 84.50 75 THR A CA 1
ATOM 569 C C . THR A 1 75 ? 12.607 -2.288 -21.233 1.00 84.50 75 THR A C 1
ATOM 571 O O . THR A 1 75 ? 12.241 -3.329 -21.766 1.00 84.50 75 THR A O 1
ATOM 574 N N . ASN A 1 76 ? 12.095 -1.106 -21.598 1.00 85.06 76 ASN A N 1
ATOM 575 C CA . ASN A 1 76 ? 11.055 -0.938 -22.627 1.00 85.06 76 ASN A CA 1
ATOM 576 C C . ASN A 1 76 ? 9.794 -1.800 -22.398 1.00 85.06 76 ASN A C 1
ATOM 578 O O . ASN A 1 76 ? 9.162 -2.265 -23.344 1.00 85.06 76 ASN A O 1
ATOM 582 N N . GLY A 1 77 ? 9.415 -2.005 -21.137 1.00 81.56 77 GLY A N 1
ATOM 583 C CA . GLY A 1 77 ? 8.229 -2.763 -20.739 1.00 81.56 77 GLY A CA 1
ATOM 584 C C . GLY A 1 77 ? 8.441 -4.268 -20.585 1.00 81.56 77 GLY A C 1
ATOM 585 O O . GLY A 1 77 ? 7.471 -4.974 -20.315 1.00 81.56 77 GLY A O 1
ATOM 586 N N . ASP A 1 78 ? 9.671 -4.769 -20.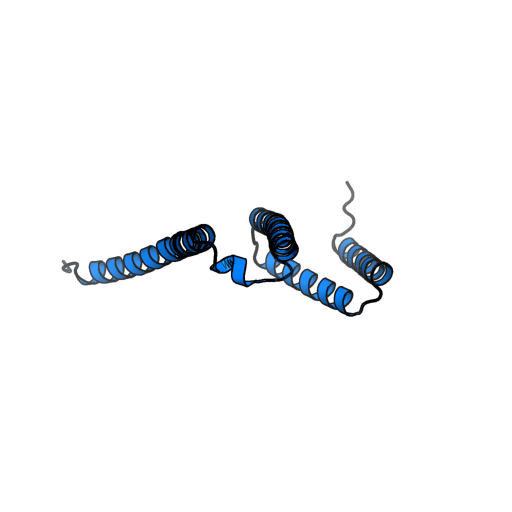719 1.00 84.88 78 ASP A N 1
ATOM 587 C CA . ASP A 1 78 ? 9.951 -6.191 -20.538 1.00 84.88 78 ASP A CA 1
ATOM 588 C C . ASP A 1 78 ? 9.888 -6.605 -19.057 1.00 84.88 78 ASP A C 1
ATOM 590 O O . ASP A 1 78 ? 10.740 -6.252 -18.237 1.00 84.88 78 ASP A O 1
ATOM 594 N N . VAL A 1 79 ? 8.854 -7.376 -18.711 1.00 83.69 79 VAL A N 1
ATOM 595 C CA . VAL A 1 79 ? 8.661 -7.958 -17.372 1.00 83.69 79 VAL A CA 1
ATOM 596 C C . VAL A 1 79 ? 9.619 -9.121 -17.091 1.00 83.69 79 VAL A C 1
ATOM 598 O O . VAL A 1 79 ? 9.770 -9.513 -15.930 1.00 83.69 79 VAL A O 1
ATOM 601 N N . GLY A 1 80 ? 10.286 -9.652 -18.123 1.00 81.44 80 GLY A N 1
ATOM 602 C CA . GLY A 1 80 ? 11.280 -10.718 -18.027 1.00 81.44 80 GLY A CA 1
ATOM 603 C C . GLY A 1 80 ? 12.460 -10.342 -17.136 1.00 81.44 80 GLY A C 1
ATOM 604 O O . GLY A 1 80 ? 12.946 -11.180 -16.377 1.00 81.44 80 GLY A O 1
ATOM 605 N N . ILE A 1 81 ? 12.832 -9.058 -17.076 1.00 80.62 81 ILE A N 1
ATOM 606 C CA . ILE A 1 81 ? 13.980 -8.596 -16.280 1.00 80.62 81 ILE A CA 1
ATOM 607 C C . ILE A 1 81 ? 13.842 -8.859 -14.773 1.00 80.62 81 ILE A C 1
ATOM 609 O O . ILE A 1 81 ? 14.843 -8.988 -14.062 1.00 80.62 81 ILE A O 1
ATOM 613 N N . LEU A 1 82 ? 12.606 -8.991 -14.279 1.00 81.75 82 LEU A N 1
ATOM 614 C CA . LEU A 1 82 ? 12.319 -9.342 -12.887 1.00 81.75 82 LEU A CA 1
ATOM 615 C C . LEU A 1 82 ? 12.727 -10.786 -12.552 1.00 81.75 82 LEU A C 1
ATOM 617 O O . LEU A 1 82 ? 12.918 -11.097 -11.374 1.00 81.75 82 LEU A O 1
ATOM 621 N N . PHE A 1 83 ? 12.885 -11.648 -13.559 1.00 83.31 83 PHE A N 1
ATOM 622 C CA . PHE A 1 83 ? 13.203 -13.072 -13.417 1.00 83.31 83 PHE A CA 1
ATOM 623 C C . PHE A 1 83 ? 14.465 -13.506 -14.172 1.00 83.31 83 PHE A C 1
ATOM 625 O O . PHE A 1 83 ? 14.991 -14.574 -13.883 1.00 83.31 83 PHE A O 1
ATOM 632 N N . GLU A 1 84 ? 14.977 -12.699 -15.099 1.00 82.06 84 GLU A N 1
ATOM 633 C CA . GLU A 1 84 ? 16.169 -13.030 -15.888 1.00 82.06 84 GLU A CA 1
ATOM 634 C C . GLU A 1 84 ? 17.478 -12.761 -15.144 1.00 82.06 84 GLU A C 1
ATOM 636 O O . GLU A 1 84 ? 18.465 -13.473 -15.331 1.00 82.06 84 GLU A O 1
ATOM 641 N N . SER A 1 85 ? 17.509 -11.744 -14.278 1.00 84.00 85 SER A N 1
ATOM 642 C CA . SER A 1 85 ? 18.737 -11.411 -13.561 1.00 84.00 85 SER A CA 1
ATOM 643 C C . SER A 1 85 ? 19.029 -12.441 -12.460 1.00 84.00 85 SER A C 1
ATOM 645 O O . SER A 1 85 ? 18.184 -12.648 -11.580 1.00 84.00 85 SER A O 1
ATOM 647 N N . PRO A 1 86 ? 20.244 -13.027 -12.407 1.00 84.56 86 PRO A N 1
ATOM 648 C CA . PRO A 1 86 ? 20.628 -13.972 -11.353 1.00 84.56 86 PRO A CA 1
ATOM 649 C C . PRO A 1 86 ? 20.537 -13.357 -9.946 1.00 84.56 86 PRO A C 1
ATOM 651 O O . PRO A 1 86 ? 20.255 -14.055 -8.969 1.00 84.56 86 PRO A O 1
ATOM 654 N N . ILE A 1 87 ? 20.703 -12.034 -9.835 1.00 87.81 87 ILE A N 1
ATOM 655 C CA . ILE A 1 87 ? 20.514 -11.289 -8.582 1.00 87.81 87 ILE A CA 1
ATOM 656 C C . ILE A 1 87 ? 19.035 -11.296 -8.181 1.00 87.81 87 ILE A C 1
ATOM 658 O O . ILE A 1 87 ? 18.713 -11.558 -7.024 1.00 87.81 87 ILE A O 1
ATOM 662 N N . SER A 1 88 ? 18.133 -11.066 -9.138 1.00 87.94 88 SER A N 1
ATOM 663 C CA . SER A 1 88 ? 16.688 -11.058 -8.893 1.00 87.94 88 SER A CA 1
ATOM 664 C C . SER A 1 88 ? 16.191 -12.438 -8.461 1.00 87.94 88 SER A C 1
ATOM 666 O O . SER A 1 88 ? 15.487 -12.555 -7.461 1.00 87.94 88 SER A O 1
ATOM 668 N N . ILE A 1 89 ? 16.647 -13.503 -9.131 1.00 89.50 89 ILE A N 1
ATOM 669 C CA . ILE A 1 89 ? 16.341 -14.891 -8.744 1.00 89.50 89 ILE A CA 1
ATOM 670 C C . ILE A 1 89 ? 16.796 -15.168 -7.304 1.00 89.50 89 ILE A C 1
ATOM 672 O O . ILE A 1 89 ? 16.035 -15.714 -6.504 1.00 89.50 89 ILE A O 1
ATOM 676 N N . THR A 1 90 ? 18.015 -14.754 -6.944 1.00 91.69 90 THR A N 1
ATOM 677 C CA . THR A 1 90 ? 18.549 -14.954 -5.587 1.00 91.69 90 THR A CA 1
ATOM 678 C C . THR A 1 90 ? 17.711 -14.212 -4.539 1.00 91.69 90 THR A C 1
ATOM 680 O O . THR A 1 90 ? 17.391 -14.777 -3.491 1.00 91.69 90 THR A O 1
ATOM 683 N N . LEU A 1 91 ? 17.295 -12.975 -4.831 1.00 91.31 91 LEU A N 1
ATOM 684 C CA . LEU A 1 91 ? 16.416 -12.188 -3.960 1.00 91.31 91 LEU A CA 1
ATOM 685 C C . LEU A 1 91 ? 15.024 -12.816 -3.818 1.00 91.31 91 LEU A C 1
ATOM 687 O O . LEU A 1 91 ? 14.498 -12.863 -2.707 1.00 91.31 91 LEU A O 1
ATOM 691 N N . TRP A 1 92 ? 14.448 -13.346 -4.899 1.00 91.12 92 TRP A N 1
ATOM 692 C CA . TRP A 1 92 ? 13.174 -14.069 -4.859 1.00 91.12 92 TRP A CA 1
ATOM 693 C C . TRP A 1 92 ? 13.247 -15.313 -3.974 1.00 91.12 92 TRP A C 1
ATOM 695 O O . TRP A 1 92 ? 12.372 -15.514 -3.128 1.00 91.12 92 TRP A O 1
ATOM 705 N N . ILE A 1 93 ? 14.307 -16.114 -4.116 1.00 93.69 93 ILE A N 1
ATOM 706 C CA . ILE A 1 93 ? 14.537 -17.296 -3.275 1.00 93.69 93 ILE A CA 1
ATOM 707 C C . ILE A 1 93 ? 14.671 -16.885 -1.806 1.00 93.69 93 ILE A C 1
ATOM 709 O O . ILE A 1 93 ? 14.036 -17.487 -0.938 1.00 93.69 93 ILE A O 1
ATOM 713 N N . LEU A 1 94 ? 15.459 -15.847 -1.515 1.00 93.62 94 LEU A N 1
ATOM 714 C CA . LEU A 1 94 ? 15.670 -15.378 -0.147 1.00 93.62 94 LEU A CA 1
ATOM 715 C C . LEU A 1 94 ? 14.384 -14.814 0.474 1.00 93.62 94 LEU A C 1
ATOM 717 O O . LEU A 1 94 ? 14.067 -15.129 1.620 1.00 93.62 94 LEU A O 1
ATOM 721 N N . SER A 1 95 ? 13.617 -14.034 -0.288 1.00 92.06 95 SER A N 1
ATOM 722 C CA . SER A 1 95 ? 12.314 -13.507 0.128 1.00 92.06 95 SER A CA 1
ATOM 723 C C . SER A 1 95 ? 11.342 -14.641 0.464 1.00 92.06 95 SER A C 1
ATOM 725 O O . SER A 1 95 ? 10.776 -14.675 1.560 1.00 92.06 95 SER A O 1
ATOM 727 N N . ALA A 1 96 ? 11.226 -15.636 -0.423 1.00 94.06 96 ALA A N 1
ATOM 728 C CA . ALA A 1 96 ? 10.403 -16.818 -0.186 1.00 94.06 96 ALA A CA 1
ATOM 729 C C . ALA A 1 96 ? 10.860 -17.590 1.061 1.00 94.06 96 ALA A C 1
ATOM 731 O O . ALA A 1 96 ? 10.027 -18.005 1.868 1.00 94.06 96 ALA A O 1
ATOM 732 N N . LEU A 1 97 ? 12.173 -17.735 1.269 1.00 94.44 97 LEU A N 1
ATOM 733 C CA . LEU A 1 97 ? 12.726 -18.383 2.455 1.00 94.44 97 LEU A CA 1
ATOM 734 C C . LEU A 1 97 ? 12.314 -17.644 3.736 1.00 94.44 97 LEU A C 1
ATOM 736 O O . LEU A 1 97 ? 11.774 -18.271 4.643 1.00 94.44 97 LEU A O 1
ATOM 740 N N . VAL A 1 98 ? 12.514 -16.326 3.807 1.00 93.88 98 VAL A N 1
ATOM 741 C CA . VAL A 1 98 ? 12.178 -15.513 4.992 1.00 93.88 98 VAL A CA 1
ATOM 742 C C . VAL A 1 98 ? 10.686 -15.590 5.326 1.00 93.88 98 VAL A C 1
ATOM 744 O O . VAL A 1 98 ? 10.319 -15.646 6.500 1.00 93.88 98 VAL A O 1
ATOM 747 N N . LEU A 1 99 ? 9.826 -15.645 4.309 1.00 92.44 99 LEU A N 1
ATOM 748 C CA . LEU A 1 99 ? 8.375 -15.698 4.482 1.00 92.44 99 LEU A CA 1
ATOM 749 C C . LEU A 1 99 ? 7.893 -17.101 4.905 1.00 92.44 99 LEU A C 1
ATOM 751 O O . LEU A 1 99 ? 7.055 -17.234 5.798 1.00 92.44 99 LEU A O 1
ATOM 755 N N . ILE A 1 100 ? 8.451 -18.163 4.311 1.00 93.12 100 ILE A N 1
ATOM 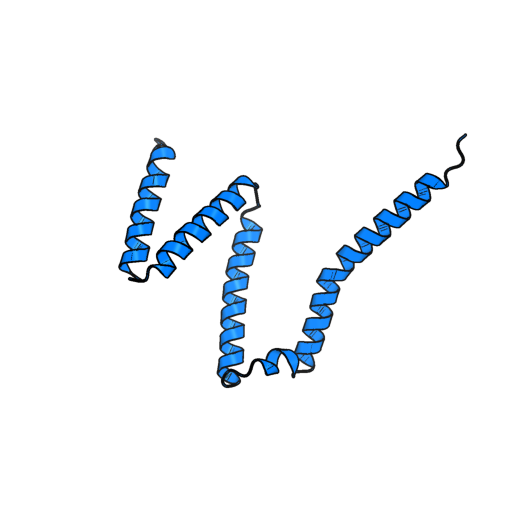756 C CA . ILE A 1 100 ? 7.994 -19.553 4.497 1.00 93.12 100 ILE A CA 1
ATOM 757 C C . ILE A 1 100 ? 8.623 -20.218 5.730 1.00 93.12 100 ILE A C 1
ATOM 759 O O . ILE A 1 100 ? 7.947 -20.973 6.438 1.00 93.12 100 ILE A O 1
ATOM 763 N N . LEU A 1 101 ? 9.897 -19.949 6.024 1.00 90.62 101 LEU A N 1
ATOM 764 C CA . LEU A 1 101 ? 10.640 -20.584 7.118 1.00 90.62 101 LEU A CA 1
ATOM 765 C C . LEU A 1 101 ? 9.940 -20.472 8.493 1.00 90.62 101 LEU A C 1
ATOM 767 O O . LEU A 1 101 ? 9.749 -21.515 9.131 1.00 90.62 101 LEU A O 1
ATOM 771 N N . PRO A 1 102 ? 9.486 -19.290 8.966 1.00 88.31 102 PRO A N 1
ATOM 772 C CA . PRO A 1 102 ? 8.819 -19.186 10.265 1.00 88.31 102 PRO A CA 1
ATOM 773 C C . PRO A 1 102 ? 7.471 -19.915 10.285 1.00 88.31 102 PRO A C 1
ATOM 775 O O . PRO A 1 102 ? 7.104 -20.508 11.303 1.00 88.31 102 PRO A O 1
ATOM 778 N N . ILE A 1 103 ? 6.751 -19.934 9.159 1.00 90.56 103 ILE A N 1
ATOM 779 C CA . ILE A 1 103 ? 5.472 -20.638 9.023 1.00 90.56 103 ILE A CA 1
ATOM 780 C C . ILE A 1 103 ? 5.704 -22.146 9.178 1.00 90.56 103 ILE A C 1
ATOM 782 O O . ILE A 1 103 ? 5.102 -22.780 10.049 1.00 90.56 103 ILE A O 1
ATOM 786 N N . VAL A 1 104 ? 6.626 -22.724 8.403 1.00 88.19 104 VAL A N 1
ATOM 787 C CA . VAL A 1 104 ? 6.916 -24.168 8.424 1.00 88.19 104 VAL A CA 1
ATOM 788 C C . VAL A 1 104 ? 7.449 -24.617 9.785 1.00 88.19 104 VAL A C 1
ATOM 790 O O . VAL A 1 104 ? 7.015 -25.651 10.306 1.00 88.19 104 VAL 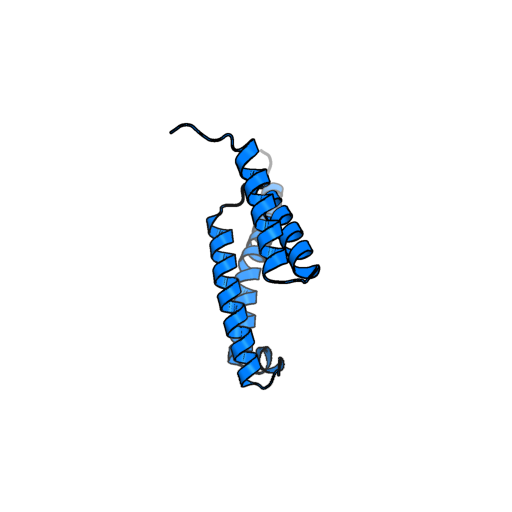A O 1
ATOM 793 N N . LEU A 1 105 ? 8.345 -23.842 10.400 1.00 85.75 105 LEU A N 1
ATOM 794 C CA . LEU A 1 105 ? 8.862 -24.136 11.738 1.00 85.75 105 LEU A CA 1
ATOM 795 C C . LEU A 1 105 ? 7.746 -24.118 12.791 1.00 85.75 105 LEU A C 1
ATOM 797 O O . LEU A 1 105 ? 7.673 -25.037 13.610 1.00 85.75 105 LEU A O 1
ATOM 801 N N . ARG A 1 106 ? 6.820 -23.152 12.727 1.00 85.00 106 ARG A N 1
ATOM 802 C CA . ARG A 1 106 ? 5.659 -23.077 13.630 1.00 85.00 106 ARG A CA 1
ATOM 803 C C . ARG A 1 106 ? 4.720 -24.275 13.461 1.00 85.00 106 ARG A C 1
ATOM 805 O O . ARG A 1 106 ? 4.255 -24.829 14.458 1.00 85.00 106 ARG A O 1
ATOM 812 N N . PHE A 1 107 ? 4.482 -24.727 12.228 1.00 84.88 107 PHE A N 1
ATOM 813 C CA . PHE A 1 107 ? 3.693 -25.936 11.957 1.00 84.88 107 PHE A CA 1
ATOM 814 C C . PHE A 1 107 ? 4.383 -27.216 12.459 1.00 84.88 107 PHE A C 1
ATOM 816 O O . PHE A 1 107 ? 3.732 -28.061 13.080 1.00 84.88 107 PHE A O 1
ATOM 823 N N . ARG A 1 108 ? 5.699 -27.366 12.252 1.00 83.06 108 ARG A N 1
ATOM 824 C CA . ARG A 1 108 ? 6.463 -28.533 12.738 1.00 83.06 108 ARG A CA 1
ATOM 825 C C . ARG A 1 108 ? 6.575 -28.561 14.265 1.00 83.06 108 ARG A C 1
ATOM 827 O O . ARG A 1 108 ? 6.452 -29.637 14.848 1.00 83.06 108 ARG A O 1
ATOM 834 N N . ALA A 1 109 ? 6.757 -27.410 14.911 1.00 77.75 109 ALA A N 1
ATOM 835 C CA . ALA A 1 109 ? 6.800 -27.296 16.369 1.00 77.75 109 ALA A CA 1
ATOM 836 C C . ALA A 1 109 ? 5.465 -27.704 17.014 1.00 77.75 109 ALA A C 1
ATOM 838 O O . ALA A 1 109 ? 5.457 -28.497 17.955 1.00 77.75 109 ALA A O 1
ATOM 839 N N . ARG A 1 110 ? 4.333 -27.264 16.445 1.00 75.38 110 ARG A N 1
ATOM 840 C CA . ARG A 1 110 ? 2.990 -27.676 16.895 1.00 75.38 110 ARG A CA 1
ATOM 841 C C . ARG A 1 110 ? 2.762 -29.184 16.769 1.00 75.38 110 ARG A C 1
ATOM 843 O O . ARG A 1 110 ? 2.228 -29.800 17.686 1.00 75.38 110 ARG A O 1
ATOM 850 N N . ARG A 1 111 ? 3.222 -29.804 15.675 1.00 73.19 111 ARG A N 1
ATOM 851 C CA . ARG A 1 111 ? 3.131 -31.266 15.492 1.00 73.19 111 ARG A CA 1
ATOM 852 C C . ARG A 1 111 ? 4.014 -32.050 16.469 1.00 73.19 111 ARG A C 1
ATOM 854 O O . ARG A 1 111 ? 3.622 -33.127 16.900 1.00 73.19 111 ARG A O 1
ATOM 861 N N . ARG A 1 112 ? 5.188 -31.522 16.838 1.00 69.56 112 ARG A N 1
ATOM 862 C CA . ARG A 1 112 ? 6.079 -32.151 17.832 1.00 69.56 112 ARG A CA 1
ATOM 863 C C . ARG A 1 112 ? 5.507 -32.092 19.253 1.00 69.56 112 ARG A C 1
ATOM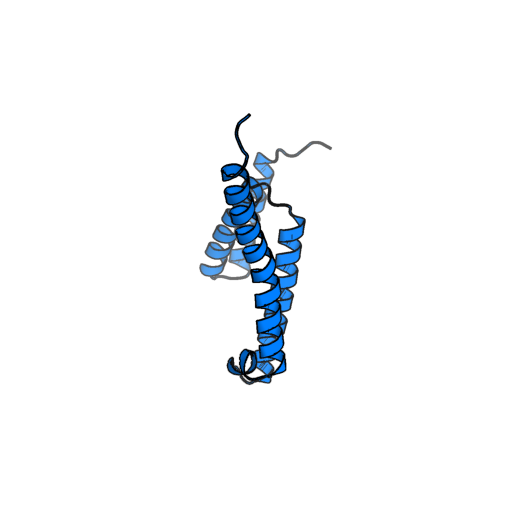 865 O O . ARG A 1 112 ? 5.592 -33.088 19.959 1.00 69.56 112 ARG A O 1
ATOM 872 N N . GLN A 1 113 ? 4.876 -30.982 19.641 1.00 63.59 113 GLN A N 1
ATOM 873 C CA . GLN A 1 113 ? 4.214 -30.850 20.949 1.00 63.59 113 GLN A CA 1
ATOM 874 C C . GLN A 1 113 ? 2.999 -31.779 21.083 1.00 63.59 113 GLN A C 1
ATOM 876 O O . GLN A 1 113 ? 2.842 -32.428 22.111 1.00 63.59 113 GLN A O 1
ATOM 881 N N . ALA A 1 114 ? 2.198 -31.925 20.021 1.00 60.62 114 ALA A N 1
ATOM 882 C CA . ALA A 1 114 ? 1.071 -32.861 20.006 1.00 60.62 114 ALA A CA 1
ATOM 883 C C . ALA A 1 114 ? 1.508 -34.331 20.163 1.00 60.62 114 ALA A C 1
ATOM 885 O O . ALA A 1 114 ? 0.787 -35.125 20.756 1.00 60.62 114 ALA A O 1
ATOM 886 N N . LYS A 1 115 ? 2.702 -34.691 19.668 1.00 59.47 115 LYS A N 1
ATOM 887 C CA . LYS A 1 115 ? 3.248 -36.047 19.811 1.00 59.47 115 LYS A CA 1
ATOM 888 C C . LYS A 1 115 ? 3.849 -36.306 21.202 1.00 59.47 115 LYS A C 1
ATOM 890 O O . LYS A 1 115 ? 3.740 -37.416 21.693 1.00 59.47 115 LYS A O 1
ATOM 895 N N . ALA A 1 116 ? 4.420 -35.292 21.857 1.00 59.97 116 ALA A N 1
ATOM 896 C CA . ALA A 1 116 ? 5.023 -35.430 23.189 1.00 59.97 116 ALA A CA 1
ATOM 897 C C . ALA A 1 116 ? 3.994 -35.570 24.334 1.00 59.97 116 ALA A C 1
ATOM 899 O O . ALA A 1 116 ? 4.292 -36.205 25.337 1.00 59.97 116 ALA A O 1
ATOM 900 N N . ILE A 1 117 ? 2.781 -35.021 24.183 1.00 59.72 117 ILE A N 1
ATOM 901 C CA . ILE A 1 117 ? 1.684 -35.161 25.168 1.00 59.72 117 ILE A CA 1
ATOM 902 C C . ILE A 1 117 ? 1.052 -36.569 25.119 1.00 59.72 117 ILE A C 1
ATOM 904 O O . ILE A 1 117 ? 0.478 -37.027 26.097 1.00 59.72 117 ILE A O 1
ATOM 908 N N . SER A 1 118 ? 1.188 -37.277 23.993 1.00 60.94 118 SER A N 1
ATOM 909 C CA . SER A 1 118 ? 0.705 -38.655 23.826 1.00 60.94 118 SER A CA 1
ATOM 910 C C . SER A 1 118 ? 1.582 -39.705 24.521 1.00 60.94 118 SER A C 1
ATOM 912 O O . SER A 1 118 ? 1.116 -40.824 24.705 1.00 60.94 118 SER A O 1
ATOM 914 N N . ASP A 1 119 ? 2.836 -39.371 24.844 1.00 61.28 119 ASP A N 1
ATOM 915 C CA . ASP A 1 119 ? 3.865 -40.313 25.317 1.00 61.28 119 ASP A CA 1
ATOM 916 C C . ASP A 1 119 ? 4.177 -40.165 26.816 1.00 61.28 119 ASP A C 1
ATOM 918 O O . ASP A 1 119 ? 5.070 -40.842 27.320 1.00 61.28 119 ASP A O 1
ATOM 922 N N . SER A 1 120 ? 3.477 -39.294 27.557 1.00 56.94 120 SER A N 1
ATOM 923 C CA . SER A 1 120 ? 3.623 -39.245 29.017 1.00 56.94 120 SER A CA 1
ATOM 924 C C . SER A 1 120 ? 3.028 -40.519 29.629 1.00 56.94 120 SER A C 1
ATOM 926 O O . SER A 1 120 ? 1.814 -40.715 29.490 1.00 56.94 120 SER A O 1
ATOM 928 N N . PRO A 1 121 ? 3.819 -41.361 30.325 1.00 58.00 121 PRO A N 1
ATOM 929 C CA . PRO A 1 121 ? 3.270 -42.436 31.137 1.00 58.00 121 PRO A CA 1
ATOM 930 C C . PRO A 1 121 ? 2.332 -41.801 32.164 1.00 58.00 121 PRO A C 1
ATOM 932 O O . PRO A 1 121 ? 2.755 -40.952 32.952 1.00 58.00 121 PRO A O 1
ATOM 935 N N . GLN A 1 122 ? 1.046 -42.144 32.087 1.00 58.75 122 GLN A N 1
ATOM 936 C CA . GLN A 1 122 ? 0.104 -41.816 33.151 1.00 58.75 122 GLN A CA 1
ATOM 937 C C . GLN A 1 122 ? 0.634 -42.435 34.459 1.00 58.75 122 GLN A C 1
ATOM 939 O O . GLN A 1 122 ? 1.132 -43.564 34.398 1.00 58.75 122 GLN A O 1
ATOM 944 N N . PRO A 1 123 ? 0.610 -41.703 35.589 1.00 63.06 123 PRO A N 1
ATOM 945 C CA . PRO A 1 123 ? 1.028 -42.242 36.881 1.00 63.06 123 PRO A CA 1
ATOM 946 C C . PRO A 1 123 ? 0.148 -43.412 37.330 1.00 63.06 123 PRO A C 1
ATOM 948 O O . PRO A 1 123 ? -1.059 -43.413 36.989 1.00 63.06 123 PRO A O 1
#

Sequence (123 aa):
IMAIPYSIMVPIIAAVSFVGVYGIHSGTFDLILMVVLGVIGYILRKMDFPTAPIILGFVLAELMEQNLRRALAITNGDVGILFESPISITLWILSALVLILPIVLRFRARRRQAKAISDSPQP

Radius of gyration: 24.14 Å; chains: 1; bounding box: 42×65×60 Å

Foldseek 3Di:
DPDPPVVVVVVVVVVVVLCVQCVVDVDPVSSVVVVVVVVVVVVCVVVVPDVVVVVVCVVVVVVVVVVVVVVCVVVVN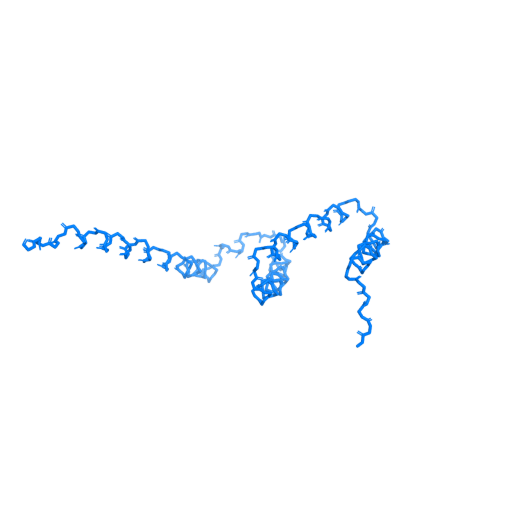DPCVCPPDPVNVVVVVVVCCVVVVVVVVVVVVVVVVVVVVVPDPDD